Protein AF-A0AAV5ALQ8-F1 (afdb_monomer_lite)

Structure (mmCIF, N/CA/C/O backbone):
data_AF-A0AAV5ALQ8-F1
#
_entry.id   AF-A0AAV5ALQ8-F1
#
loop_
_atom_site.group_PDB
_atom_site.id
_atom_site.type_symbol
_atom_site.label_atom_id
_atom_site.label_alt_id
_atom_site.label_comp_id
_atom_site.label_asym_id
_atom_site.label_entity_id
_atom_site.label_seq_id
_atom_site.pdbx_PDB_ins_code
_atom_site.Cartn_x
_atom_site.Cartn_y
_atom_site.Cartn_z
_atom_site.occupancy
_atom_site.B_iso_or_equiv
_atom_site.auth_seq_id
_atom_site.auth_comp_id
_atom_site.auth_asym_id
_atom_site.auth_atom_id
_atom_site.pdbx_PDB_model_num
ATOM 1 N N . MET A 1 1 ? 40.664 -3.015 -28.123 1.00 61.66 1 MET A N 1
ATOM 2 C CA . MET A 1 1 ? 39.321 -2.426 -28.008 1.00 61.66 1 MET A CA 1
ATOM 3 C C . MET A 1 1 ? 39.242 -1.347 -29.061 1.00 61.66 1 MET A C 1
ATOM 5 O O . MET A 1 1 ? 40.072 -0.442 -29.028 1.00 61.66 1 MET A O 1
ATOM 9 N N . ASP A 1 2 ? 38.379 -1.536 -30.052 1.00 86.31 2 ASP A N 1
ATOM 10 C CA . ASP A 1 2 ? 38.223 -0.595 -31.161 1.00 86.31 2 ASP A CA 1
ATOM 11 C C . ASP A 1 2 ? 37.485 0.671 -30.680 1.00 86.31 2 ASP A C 1
ATOM 13 O O . ASP A 1 2 ? 36.781 0.642 -29.667 1.00 86.31 2 ASP A O 1
ATOM 17 N N . LYS A 1 3 ? 37.637 1.801 -31.379 1.00 84.19 3 LYS A N 1
ATOM 18 C CA . LYS A 1 3 ? 36.872 3.027 -31.091 1.00 84.19 3 LYS A CA 1
ATOM 19 C C . LYS A 1 3 ? 35.366 2.774 -31.174 1.00 84.19 3 LYS A C 1
ATOM 21 O O . LYS A 1 3 ? 34.617 3.332 -30.377 1.00 84.19 3 LYS A O 1
ATOM 26 N N . ASP A 1 4 ? 34.946 1.893 -32.074 1.00 88.56 4 ASP A N 1
ATOM 27 C CA . ASP A 1 4 ? 33.544 1.508 -32.230 1.00 88.56 4 ASP A CA 1
ATOM 28 C C . ASP A 1 4 ? 33.015 0.718 -31.021 1.00 88.56 4 ASP A C 1
ATOM 30 O O . ASP A 1 4 ? 31.867 0.911 -30.615 1.00 88.56 4 ASP A O 1
ATOM 34 N N . ASP A 1 5 ? 33.854 -0.110 -30.386 1.00 89.88 5 ASP A N 1
ATOM 35 C CA . ASP A 1 5 ? 33.489 -0.825 -29.154 1.00 89.88 5 ASP A CA 1
ATOM 36 C C . ASP A 1 5 ? 33.260 0.158 -28.001 1.00 89.88 5 ASP A C 1
ATOM 38 O O . ASP A 1 5 ? 32.275 0.053 -27.271 1.00 89.88 5 ASP A O 1
ATOM 42 N N . LEU A 1 6 ? 34.145 1.153 -27.867 1.00 90.50 6 LEU A N 1
ATOM 43 C CA . LEU A 1 6 ? 34.028 2.205 -26.856 1.00 90.50 6 LEU A CA 1
ATOM 44 C C . LEU A 1 6 ? 32.731 3.007 -27.017 1.00 90.50 6 LEU A C 1
ATOM 46 O O . LEU A 1 6 ? 32.022 3.218 -26.038 1.00 90.50 6 LEU A O 1
ATOM 50 N N . VAL A 1 7 ? 32.385 3.405 -28.245 1.00 92.75 7 VAL A N 1
ATOM 51 C CA . VAL A 1 7 ? 31.144 4.150 -28.526 1.00 92.75 7 VAL A CA 1
ATOM 52 C C . VAL A 1 7 ? 29.903 3.324 -28.181 1.00 92.75 7 VAL A C 1
ATOM 54 O O . VAL A 1 7 ? 28.949 3.857 -27.607 1.00 92.75 7 VAL A O 1
ATOM 57 N N . ARG A 1 8 ? 29.906 2.020 -28.486 1.00 92.19 8 ARG A N 1
ATOM 58 C CA . ARG A 1 8 ? 28.802 1.112 -28.132 1.00 92.19 8 ARG A CA 1
ATOM 59 C C . ARG A 1 8 ? 28.634 0.984 -26.622 1.00 92.19 8 ARG A C 1
ATOM 61 O O . ARG A 1 8 ? 27.506 1.075 -26.142 1.00 92.19 8 ARG A O 1
ATOM 68 N N . ILE A 1 9 ? 29.735 0.813 -25.888 1.00 92.31 9 ILE A N 1
ATOM 69 C CA . ILE A 1 9 ? 29.718 0.718 -24.423 1.00 92.31 9 ILE A CA 1
ATOM 70 C C . ILE A 1 9 ? 29.178 2.014 -23.814 1.00 92.31 9 ILE A C 1
ATOM 72 O O . ILE A 1 9 ? 28.239 1.954 -23.025 1.00 92.31 9 ILE A O 1
ATOM 76 N N . THR A 1 10 ? 29.696 3.177 -24.221 1.00 92.88 10 THR A N 1
ATOM 77 C CA . THR A 1 10 ? 29.217 4.473 -23.714 1.00 92.88 10 THR A CA 1
ATOM 78 C C . THR A 1 10 ? 27.727 4.662 -23.983 1.00 92.88 10 THR A C 1
ATOM 80 O O . THR A 1 10 ? 26.977 4.992 -23.074 1.00 92.88 10 THR A O 1
ATOM 83 N N . THR A 1 11 ? 27.269 4.342 -25.196 1.00 94.19 11 THR A N 1
ATOM 84 C CA . THR A 1 11 ? 25.845 4.441 -25.552 1.00 94.19 11 THR A CA 1
ATOM 85 C C . THR A 1 11 ? 24.964 3.521 -24.700 1.00 94.19 11 THR A C 1
ATOM 87 O O . THR A 1 11 ? 23.828 3.873 -24.389 1.00 94.19 11 THR A O 1
ATOM 90 N N . SER A 1 12 ? 25.450 2.328 -24.343 1.00 91.50 12 SER A N 1
ATOM 91 C CA . SER A 1 12 ? 24.732 1.418 -23.441 1.00 91.50 12 SER A CA 1
ATOM 92 C C . SER A 1 12 ? 24.642 1.995 -22.031 1.00 91.50 12 SER A C 1
ATOM 94 O O . SER A 1 12 ? 23.560 2.033 -21.460 1.00 91.50 12 SER A O 1
ATOM 96 N N . ILE A 1 13 ? 25.755 2.512 -21.503 1.00 93.19 13 ILE A N 1
ATOM 97 C CA . ILE A 1 13 ? 25.803 3.121 -20.168 1.00 93.19 13 ILE A CA 1
ATOM 98 C C . ILE A 1 13 ? 24.851 4.319 -20.087 1.00 93.19 13 ILE A C 1
ATOM 100 O O . ILE A 1 13 ? 24.096 4.432 -19.124 1.00 93.19 13 ILE A O 1
ATOM 104 N N . ASP A 1 14 ? 24.833 5.181 -21.105 1.00 95.19 14 ASP A N 1
ATOM 105 C CA . ASP A 1 14 ? 23.945 6.348 -21.137 1.00 95.19 14 ASP A CA 1
ATOM 106 C C . ASP A 1 14 ? 22.461 5.939 -21.106 1.00 95.19 14 ASP A C 1
ATOM 108 O O . ASP A 1 14 ? 21.643 6.590 -20.450 1.00 95.19 14 ASP A O 1
ATOM 112 N N . LYS A 1 15 ? 22.102 4.828 -21.767 1.00 92.19 15 LYS A N 1
ATOM 113 C CA . LYS A 1 15 ? 20.744 4.263 -21.712 1.00 92.19 15 LYS A CA 1
ATOM 114 C C . LYS A 1 15 ? 20.401 3.734 -20.322 1.00 92.19 15 LYS A C 1
ATOM 116 O O . LYS A 1 15 ? 19.307 4.022 -19.837 1.00 92.19 15 LYS A O 1
ATOM 121 N N . ASP A 1 16 ? 21.317 3.013 -19.683 1.00 91.38 16 ASP A N 1
ATOM 122 C CA . ASP A 1 16 ? 21.107 2.455 -18.342 1.00 91.38 16 ASP A CA 1
ATOM 123 C C . ASP A 1 16 ? 20.947 3.570 -17.297 1.00 91.38 16 ASP A C 1
ATOM 125 O O . ASP A 1 16 ? 20.085 3.498 -16.416 1.00 91.38 16 ASP A O 1
ATOM 129 N N . VAL A 1 17 ? 21.733 4.645 -17.425 1.00 94.19 17 VAL A N 1
ATOM 130 C CA . VAL A 1 17 ? 21.617 5.845 -16.584 1.00 94.19 17 VAL A CA 1
ATOM 131 C C . VAL A 1 17 ? 20.243 6.489 -16.760 1.00 94.19 17 VAL A C 1
ATOM 133 O O . VAL A 1 17 ? 19.540 6.686 -15.765 1.00 94.19 17 VAL A O 1
ATOM 136 N N . ALA A 1 18 ? 19.825 6.745 -18.003 1.00 95.06 18 ALA A N 1
ATOM 137 C CA . ALA A 1 18 ? 18.531 7.361 -18.296 1.00 95.06 18 ALA A CA 1
ATOM 138 C C . ALA A 1 18 ? 17.346 6.501 -17.816 1.00 95.06 18 ALA A C 1
ATOM 140 O O . ALA A 1 18 ? 16.366 7.019 -17.272 1.00 95.06 18 ALA A O 1
ATOM 141 N N . LEU A 1 19 ? 17.436 5.175 -17.970 1.00 93.94 19 LEU A N 1
ATOM 142 C CA . LEU A 1 19 ? 16.448 4.232 -17.447 1.00 93.94 19 LEU A CA 1
ATOM 143 C C . LEU A 1 19 ? 16.369 4.305 -15.917 1.00 93.94 19 LEU A C 1
ATOM 145 O O . LEU A 1 19 ? 15.277 4.399 -15.350 1.00 93.94 19 LEU A O 1
ATOM 149 N N . GLY A 1 20 ? 17.521 4.302 -15.244 1.00 93.62 20 GLY A N 1
ATOM 150 C CA . GLY A 1 20 ? 17.600 4.403 -13.792 1.00 93.62 20 GLY A CA 1
ATOM 151 C C . GLY A 1 20 ? 17.024 5.712 -13.250 1.00 93.62 20 GLY A C 1
ATOM 152 O O . GLY A 1 20 ? 16.351 5.698 -12.221 1.00 93.62 20 GLY A O 1
ATOM 153 N N . GLU A 1 21 ? 17.260 6.841 -13.919 1.00 95.62 21 GLU A N 1
ATOM 154 C CA . GLU A 1 21 ? 16.652 8.136 -13.576 1.00 95.62 21 GLU A CA 1
ATOM 155 C C . GLU A 1 21 ? 15.128 8.088 -13.701 1.00 95.62 21 GLU A C 1
ATOM 157 O O . GLU A 1 21 ? 14.424 8.348 -12.724 1.00 95.62 21 GLU A O 1
ATOM 162 N N . LYS A 1 22 ? 14.615 7.614 -14.841 1.00 96.19 22 LYS A N 1
ATOM 163 C CA . LYS A 1 22 ? 13.171 7.466 -15.066 1.00 96.19 22 LYS A CA 1
ATOM 164 C C . LYS A 1 22 ? 12.499 6.584 -14.006 1.00 96.19 22 LYS A C 1
ATOM 166 O O . LYS A 1 22 ? 11.418 6.913 -13.517 1.00 96.19 22 LYS A O 1
ATOM 171 N N . LEU A 1 23 ? 13.123 5.467 -13.629 1.00 95.69 23 LEU A N 1
ATOM 172 C CA . LEU A 1 23 ? 12.592 4.568 -12.598 1.00 95.69 23 LEU A CA 1
ATOM 173 C C . LEU A 1 23 ? 12.587 5.216 -11.205 1.00 95.69 23 LEU A C 1
ATOM 175 O O . LEU A 1 23 ? 11.638 5.013 -10.445 1.00 95.69 23 LEU A O 1
ATOM 179 N N . ARG A 1 24 ? 13.598 6.029 -10.866 1.00 95.44 24 ARG A N 1
ATOM 180 C CA . ARG A 1 24 ? 13.632 6.784 -9.598 1.00 95.44 24 ARG A CA 1
ATOM 181 C C . ARG A 1 24 ? 12.529 7.836 -9.523 1.00 95.44 24 ARG A C 1
ATOM 183 O O . ARG A 1 24 ? 11.922 7.980 -8.460 1.00 95.44 24 ARG A O 1
ATOM 190 N N . ASP A 1 25 ? 12.232 8.518 -10.625 1.00 96.38 25 ASP A N 1
ATOM 191 C CA . ASP A 1 25 ? 11.141 9.496 -10.680 1.00 96.38 25 ASP A CA 1
ATOM 192 C C . ASP A 1 25 ? 9.781 8.820 -10.462 1.00 96.38 25 ASP A C 1
ATOM 194 O O . ASP A 1 25 ? 8.989 9.244 -9.615 1.00 96.38 25 ASP A O 1
ATOM 198 N N . LEU A 1 26 ? 9.537 7.701 -11.152 1.00 96.56 26 LEU A N 1
ATOM 199 C CA . LEU A 1 26 ? 8.312 6.915 -10.982 1.00 96.56 26 LEU A CA 1
ATOM 200 C C . LEU A 1 26 ? 8.169 6.357 -9.556 1.00 96.56 26 LEU A C 1
ATOM 202 O O . LEU A 1 26 ? 7.075 6.373 -8.985 1.00 96.56 26 LEU A O 1
ATOM 206 N N . ALA A 1 27 ? 9.267 5.889 -8.958 1.00 95.75 27 ALA A N 1
ATOM 207 C CA . ALA A 1 27 ? 9.279 5.407 -7.581 1.00 95.75 27 ALA A CA 1
ATOM 208 C C . ALA A 1 27 ? 9.009 6.528 -6.566 1.00 95.75 27 ALA A C 1
ATOM 210 O O . ALA A 1 27 ? 8.268 6.318 -5.606 1.00 95.75 27 ALA A O 1
ATOM 211 N N . SER A 1 28 ? 9.544 7.727 -6.803 1.00 96.00 28 SER A N 1
ATOM 212 C CA . SER A 1 28 ? 9.283 8.907 -5.968 1.00 96.00 28 SER A CA 1
ATOM 213 C C . SER A 1 28 ? 7.810 9.322 -6.022 1.00 96.00 28 SER A C 1
ATOM 215 O O . SER A 1 28 ? 7.223 9.698 -5.004 1.00 96.00 28 SER A O 1
ATOM 217 N N . GLU A 1 29 ? 7.177 9.194 -7.189 1.00 96.19 29 GLU A N 1
ATOM 218 C CA . GLU A 1 29 ? 5.743 9.432 -7.345 1.00 96.19 29 GLU A CA 1
ATOM 219 C C . GLU A 1 29 ? 4.898 8.387 -6.598 1.00 96.19 29 GLU A C 1
ATOM 221 O O . GLU A 1 29 ? 3.939 8.743 -5.906 1.00 96.19 29 GLU A O 1
ATOM 226 N N . LEU A 1 30 ? 5.271 7.103 -6.663 1.00 97.19 30 LEU A N 1
ATOM 227 C CA . LEU A 1 30 ? 4.628 6.062 -5.855 1.00 97.19 30 LEU A CA 1
ATOM 228 C C . LEU A 1 30 ? 4.763 6.350 -4.353 1.00 97.19 30 LEU A C 1
ATOM 230 O O . LEU A 1 30 ? 3.795 6.203 -3.601 1.00 97.19 30 LEU A O 1
ATOM 234 N N . GLU A 1 31 ? 5.942 6.782 -3.906 1.00 96.50 31 GLU A N 1
ATOM 235 C CA . GLU A 1 31 ? 6.178 7.137 -2.508 1.00 96.50 31 GLU A CA 1
ATOM 236 C C . GLU A 1 31 ? 5.288 8.313 -2.079 1.00 96.50 31 GLU A C 1
ATOM 238 O O . GLU A 1 31 ? 4.659 8.264 -1.019 1.00 96.50 31 GLU A O 1
ATOM 243 N N . ARG A 1 32 ? 5.164 9.347 -2.922 1.00 97.06 32 ARG A N 1
ATOM 244 C CA . ARG A 1 32 ? 4.280 10.495 -2.682 1.00 97.06 32 ARG A CA 1
ATOM 245 C C . ARG A 1 32 ? 2.826 10.062 -2.507 1.00 97.06 32 ARG A C 1
ATOM 247 O O . ARG A 1 32 ? 2.218 10.432 -1.503 1.00 97.06 32 ARG A O 1
ATOM 254 N N . LYS A 1 33 ? 2.294 9.251 -3.428 1.00 97.19 33 LYS A N 1
ATOM 255 C CA . LYS A 1 33 ? 0.929 8.704 -3.331 1.00 97.19 33 LYS A CA 1
ATOM 256 C C . LYS A 1 33 ? 0.747 7.892 -2.057 1.00 97.19 33 LYS A C 1
ATOM 258 O O . LYS A 1 33 ? -0.202 8.105 -1.309 1.00 97.19 33 LYS A O 1
ATOM 263 N N . THR A 1 34 ? 1.709 7.030 -1.744 1.00 97.44 34 THR A N 1
ATOM 264 C CA . THR A 1 34 ? 1.642 6.194 -0.544 1.00 97.44 34 THR A CA 1
ATOM 265 C C . THR A 1 34 ? 1.633 7.040 0.735 1.00 97.44 34 THR A C 1
ATOM 267 O O . THR A 1 34 ? 0.831 6.774 1.628 1.00 97.44 34 THR A O 1
ATOM 270 N N . ARG A 1 35 ? 2.429 8.118 0.815 1.00 97.50 35 ARG A N 1
ATOM 271 C CA . ARG A 1 35 ? 2.392 9.065 1.948 1.00 97.50 35 ARG A CA 1
ATOM 272 C C . ARG A 1 35 ? 1.026 9.731 2.123 1.00 97.50 35 ARG A C 1
ATOM 274 O O . ARG A 1 35 ? 0.620 9.971 3.259 1.00 97.50 35 ARG A O 1
ATOM 281 N N . MET A 1 36 ? 0.300 10.001 1.038 1.00 98.12 36 MET A N 1
ATOM 282 C CA . MET A 1 36 ? -1.070 10.524 1.123 1.00 98.12 36 MET A CA 1
ATOM 283 C C . MET A 1 36 ? -2.023 9.498 1.743 1.00 98.12 36 MET A C 1
ATOM 285 O O . MET A 1 36 ? -2.801 9.854 2.627 1.00 98.12 36 MET A O 1
ATOM 289 N N . VAL A 1 37 ? -1.915 8.221 1.356 1.00 98.56 37 VAL A N 1
ATOM 290 C CA . VAL A 1 37 ? -2.697 7.136 1.975 1.00 98.56 37 VAL A CA 1
ATOM 291 C C . VAL A 1 37 ? -2.397 7.044 3.473 1.00 98.56 37 VAL A C 1
ATOM 293 O O . VAL A 1 37 ? -3.321 7.049 4.285 1.00 98.56 37 VAL A O 1
ATOM 296 N N . VAL A 1 38 ? -1.114 7.044 3.854 1.00 98.44 38 VAL A N 1
ATOM 297 C CA . VAL A 1 38 ? -0.684 7.025 5.265 1.00 98.44 38 VAL A CA 1
ATOM 298 C C . VAL A 1 38 ? -1.254 8.216 6.036 1.00 98.44 38 VAL A C 1
ATOM 300 O O . VAL A 1 38 ? -1.743 8.054 7.150 1.00 98.44 38 VAL A O 1
ATOM 303 N N . SER A 1 39 ? -1.236 9.415 5.449 1.00 98.25 39 SER A N 1
ATOM 304 C CA . SER A 1 39 ? -1.790 10.617 6.080 1.00 98.25 39 SER A CA 1
ATOM 305 C C . SER A 1 39 ? -3.277 10.468 6.407 1.00 98.25 39 SER A C 1
ATOM 307 O O . SER A 1 39 ? -3.699 10.859 7.497 1.00 98.25 39 SER A O 1
ATOM 309 N N . VAL A 1 40 ? -4.056 9.862 5.507 1.00 98.38 40 VAL A N 1
ATOM 310 C CA . VAL A 1 40 ? -5.471 9.569 5.752 1.00 98.38 40 VAL A CA 1
ATOM 311 C C . VAL A 1 40 ? -5.629 8.501 6.833 1.00 98.38 40 VAL A C 1
ATOM 313 O O . VAL A 1 40 ? -6.394 8.708 7.774 1.00 98.38 40 VAL A O 1
ATOM 316 N N . LEU A 1 41 ? -4.890 7.393 6.737 1.00 98.38 41 LEU A N 1
ATOM 317 C CA . LEU A 1 41 ? -4.984 6.284 7.691 1.00 98.38 41 LEU A CA 1
ATOM 318 C C . LEU A 1 41 ? -4.569 6.693 9.109 1.00 98.38 41 LEU A C 1
ATOM 320 O O . LEU A 1 41 ? -5.199 6.259 10.064 1.00 98.38 41 LEU A O 1
ATOM 324 N N . ASN A 1 42 ? -3.618 7.615 9.272 1.00 97.75 42 ASN A N 1
ATOM 325 C CA . ASN A 1 42 ? -3.200 8.124 10.584 1.00 97.75 42 ASN A CA 1
ATOM 326 C C . ASN A 1 42 ? -4.337 8.764 11.403 1.00 97.75 42 ASN A C 1
ATOM 328 O O . ASN A 1 42 ? -4.215 8.906 12.621 1.00 97.75 42 ASN A O 1
ATOM 332 N N . ARG A 1 43 ? -5.458 9.133 10.772 1.00 97.81 43 ARG A N 1
ATOM 333 C CA . ARG A 1 43 ? -6.640 9.670 11.463 1.00 97.81 43 ARG A CA 1
ATOM 334 C C . ARG A 1 43 ? -7.273 8.669 12.432 1.00 97.81 43 ARG A C 1
ATOM 336 O O . ARG A 1 43 ? -7.963 9.107 13.352 1.00 97.81 43 ARG A O 1
ATOM 343 N N . ILE A 1 44 ? -7.023 7.363 12.281 1.00 97.19 44 ILE A N 1
ATOM 344 C CA . ILE A 1 44 ? -7.530 6.330 13.205 1.00 97.19 44 ILE A CA 1
ATOM 345 C C . ILE A 1 44 ? -7.050 6.535 14.648 1.00 97.19 44 ILE A C 1
ATOM 347 O O . ILE A 1 44 ? -7.686 6.060 15.581 1.00 97.19 44 ILE A O 1
ATOM 351 N N . HIS A 1 45 ? -5.944 7.258 14.846 1.00 96.94 45 HIS A N 1
ATOM 352 C CA . HIS A 1 45 ? -5.357 7.505 16.166 1.00 96.94 45 HIS 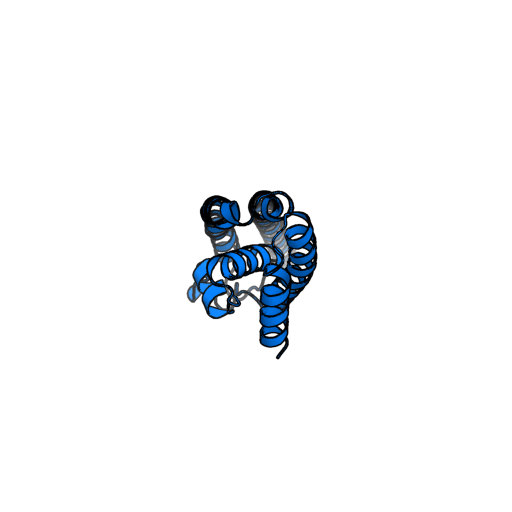A CA 1
ATOM 353 C C . HIS A 1 45 ? -6.034 8.625 16.953 1.00 96.94 45 HIS A C 1
ATOM 355 O O . HIS A 1 45 ? -5.800 8.752 18.151 1.00 96.94 45 HIS A O 1
ATOM 361 N N . SER A 1 46 ? -6.830 9.460 16.290 1.00 95.50 46 SER A N 1
ATOM 362 C CA . SER A 1 46 ? -7.482 10.628 16.895 1.00 95.50 46 SER A CA 1
ATOM 363 C C . SER A 1 46 ? -8.984 10.693 16.626 1.00 95.50 46 SER A C 1
ATOM 365 O O . SER A 1 46 ? -9.633 11.657 17.027 1.00 95.50 46 SER A O 1
ATOM 367 N N . SER A 1 47 ? -9.543 9.682 15.957 1.00 93.69 47 SER A N 1
ATOM 368 C CA . SER A 1 47 ? -10.962 9.618 15.606 1.00 93.69 47 SER A CA 1
ATOM 369 C C . SER A 1 47 ? -11.657 8.495 16.375 1.00 93.69 47 SER A C 1
ATOM 371 O O . SER A 1 47 ? -11.047 7.443 16.578 1.00 93.69 47 SER A O 1
ATOM 373 N N . PRO A 1 48 ? -12.934 8.662 16.767 1.00 89.62 48 PRO A N 1
ATOM 374 C CA . PRO A 1 48 ? -13.720 7.571 17.329 1.00 89.62 48 PRO A CA 1
ATOM 375 C C . PRO A 1 48 ? -13.736 6.360 16.390 1.00 89.62 48 PRO A C 1
ATOM 377 O O . PRO A 1 48 ? -13.753 6.505 15.169 1.00 89.62 48 PRO A O 1
ATOM 380 N N . VAL A 1 49 ? -13.787 5.154 16.954 1.00 86.69 49 VAL A N 1
ATOM 381 C CA . VAL A 1 49 ? -13.747 3.892 16.185 1.00 86.69 49 VAL A CA 1
ATOM 382 C C . VAL A 1 49 ? -14.917 3.774 15.202 1.00 86.69 49 VAL A C 1
ATOM 384 O O . VAL A 1 49 ? -14.796 3.148 14.153 1.00 86.69 49 VAL A O 1
ATOM 387 N N . GLN A 1 50 ? -16.038 4.436 15.488 1.00 89.94 50 GLN A N 1
ATOM 388 C CA . GLN A 1 50 ? -17.193 4.524 14.594 1.00 89.94 50 GLN A CA 1
ATOM 389 C C . GLN A 1 50 ? -16.863 5.231 13.268 1.00 89.94 50 GLN A C 1
ATOM 391 O O . GLN A 1 50 ? -17.537 4.987 12.273 1.00 89.94 50 GLN A O 1
ATOM 396 N N . SER A 1 51 ? -15.819 6.065 13.233 1.00 93.81 51 SER A N 1
ATOM 397 C CA . SER A 1 51 ? -15.337 6.754 12.030 1.00 93.81 51 SER A CA 1
ATOM 398 C C . SER A 1 51 ? -14.324 5.932 11.224 1.00 93.81 51 SER A C 1
ATOM 400 O O . SER A 1 51 ? -13.967 6.331 10.115 1.00 93.81 51 SER A O 1
ATOM 402 N N . THR A 1 52 ? -13.859 4.783 11.731 1.00 94.69 52 THR A N 1
ATOM 403 C CA . THR A 1 52 ? -12.909 3.911 11.016 1.00 94.69 52 THR A CA 1
ATOM 404 C C . THR A 1 52 ? -13.399 3.527 9.612 1.00 94.69 52 THR A C 1
ATOM 406 O O . THR A 1 52 ? -12.615 3.682 8.673 1.00 94.69 52 THR A O 1
ATOM 409 N N . PRO A 1 53 ? -14.668 3.111 9.398 1.00 96.94 53 PRO A N 1
ATOM 410 C CA . PRO A 1 53 ? -15.161 2.788 8.058 1.00 96.94 53 PRO A CA 1
ATOM 411 C C . PRO A 1 53 ? -15.061 3.962 7.076 1.00 96.94 53 PRO A C 1
ATOM 413 O O . PRO A 1 53 ? -14.684 3.773 5.921 1.00 96.94 53 PRO A O 1
ATOM 416 N N . GLU A 1 54 ? -15.345 5.186 7.525 1.00 97.81 54 GLU A N 1
ATOM 417 C CA . GLU A 1 54 ? -15.237 6.390 6.693 1.00 97.81 54 GLU A CA 1
ATOM 418 C C . GLU A 1 54 ? -13.781 6.694 6.325 1.00 97.81 54 GLU A C 1
ATOM 420 O O . GLU A 1 54 ? -13.480 6.986 5.165 1.00 97.81 54 GLU A O 1
ATOM 425 N N . ILE A 1 55 ? -12.860 6.573 7.288 1.00 98.19 55 ILE A N 1
ATOM 426 C CA . ILE A 1 55 ? -11.419 6.752 7.059 1.00 98.19 55 ILE A CA 1
ATOM 427 C C . ILE A 1 55 ? -10.924 5.731 6.031 1.00 98.19 55 ILE A C 1
ATOM 429 O O . ILE A 1 55 ? -10.301 6.113 5.039 1.00 98.19 55 ILE A O 1
ATOM 433 N N . VAL A 1 56 ? -11.261 4.453 6.217 1.00 98.31 56 VAL A N 1
ATOM 434 C CA . V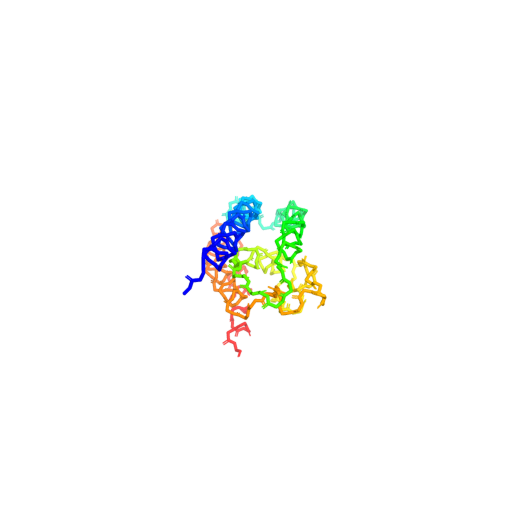AL A 1 56 ? -10.905 3.372 5.290 1.00 98.31 56 VAL A CA 1
ATOM 435 C C . VAL A 1 56 ? -11.465 3.638 3.891 1.00 98.31 56 VAL A C 1
ATOM 437 O O . VAL A 1 56 ? -10.727 3.554 2.908 1.00 98.31 56 VAL A O 1
ATOM 440 N N . ASN A 1 57 ? -12.740 4.015 3.783 1.00 98.19 57 ASN A N 1
ATOM 441 C CA . ASN A 1 57 ? -13.373 4.319 2.499 1.00 98.19 57 ASN A CA 1
ATOM 442 C C . ASN A 1 57 ? -12.728 5.520 1.795 1.00 98.19 57 ASN A C 1
ATOM 444 O O . ASN A 1 57 ? -12.641 5.522 0.570 1.00 98.19 57 ASN A O 1
ATOM 448 N N . SER A 1 58 ? -12.216 6.500 2.546 1.00 98.12 58 SER A N 1
ATOM 449 C CA . SER A 1 58 ? -11.457 7.618 1.974 1.00 98.12 58 SER A CA 1
ATOM 450 C C . SER A 1 58 ? -10.032 7.240 1.539 1.00 98.12 58 SER A C 1
ATOM 452 O O . SER A 1 58 ? -9.504 7.829 0.599 1.00 98.12 58 SER A O 1
ATOM 454 N N . ALA A 1 59 ? -9.414 6.233 2.167 1.00 98.38 59 ALA A N 1
ATOM 455 C CA . ALA A 1 59 ? -8.060 5.777 1.845 1.00 98.38 59 ALA A CA 1
ATOM 456 C C . ALA A 1 59 ? -8.008 4.801 0.653 1.00 98.38 59 ALA A C 1
ATOM 458 O O . ALA A 1 59 ? -7.055 4.832 -0.127 1.00 98.38 59 ALA A O 1
ATOM 459 N N . LYS A 1 60 ? -9.033 3.953 0.479 1.00 98.12 60 LYS A N 1
ATOM 460 C CA . LYS A 1 60 ? -9.136 2.968 -0.617 1.00 98.12 60 LYS A CA 1
ATOM 461 C C . LYS A 1 60 ? -8.899 3.543 -2.027 1.00 98.12 60 LYS A C 1
ATOM 463 O O . LYS A 1 60 ? -8.084 2.958 -2.743 1.00 98.12 60 LYS A O 1
ATOM 468 N N . PRO A 1 61 ? -9.542 4.649 -2.460 1.00 97.56 61 PRO A N 1
ATOM 469 C CA . PRO A 1 61 ? -9.299 5.202 -3.794 1.00 97.56 61 PRO A CA 1
ATOM 470 C C . PRO A 1 61 ? -7.862 5.715 -3.960 1.00 97.56 61 PRO A C 1
ATOM 472 O O . PRO A 1 61 ? -7.244 5.449 -4.986 1.00 97.56 61 PRO A O 1
ATOM 475 N N . LEU A 1 62 ? -7.290 6.346 -2.928 1.00 97.50 62 LEU A N 1
ATOM 476 C CA . LEU A 1 62 ? -5.899 6.813 -2.954 1.00 97.50 62 LEU A CA 1
ATOM 477 C C . LEU A 1 62 ? -4.914 5.644 -3.079 1.00 97.50 62 LEU A C 1
ATOM 479 O O . LEU A 1 62 ? -3.937 5.725 -3.819 1.00 97.50 62 LEU A O 1
ATOM 483 N N . LEU A 1 63 ? -5.180 4.527 -2.393 1.00 97.75 63 LEU A N 1
ATOM 484 C CA . LEU A 1 63 ? -4.364 3.322 -2.535 1.00 97.75 63 LEU A CA 1
ATOM 485 C C . LEU A 1 63 ? -4.501 2.709 -3.935 1.00 97.75 63 LEU A C 1
ATOM 487 O O . LEU A 1 63 ? -3.519 2.219 -4.491 1.00 97.75 63 LEU A O 1
ATOM 491 N N . ALA A 1 64 ? -5.692 2.764 -4.534 1.00 96.62 64 ALA A N 1
ATOM 492 C CA . ALA A 1 64 ? -5.900 2.295 -5.900 1.00 96.62 64 ALA A CA 1
ATOM 493 C C . ALA A 1 64 ? -5.092 3.114 -6.925 1.00 96.62 64 ALA A C 1
ATOM 495 O O . ALA A 1 64 ? -4.615 2.550 -7.910 1.00 96.62 64 ALA A O 1
ATOM 496 N N . GLU A 1 65 ? -4.845 4.406 -6.686 1.00 95.31 65 GLU A N 1
ATOM 497 C CA . GLU A 1 65 ? -3.982 5.224 -7.550 1.00 95.31 65 GLU A CA 1
ATOM 498 C C . GLU A 1 65 ? -2.522 4.744 -7.580 1.00 95.31 65 GLU A C 1
ATOM 500 O O . GLU A 1 65 ? -1.828 4.973 -8.579 1.00 95.31 65 GLU A O 1
ATOM 505 N N . CYS A 1 66 ? -2.047 4.038 -6.547 1.00 96.44 66 CYS A N 1
ATOM 506 C CA . CYS A 1 66 ? -0.711 3.437 -6.537 1.00 96.44 66 CYS A CA 1
ATOM 507 C C . CYS A 1 66 ? -0.542 2.372 -7.633 1.00 96.44 66 CYS A C 1
ATOM 509 O O . CYS A 1 66 ? 0.569 2.201 -8.134 1.00 96.44 66 CYS A O 1
ATOM 511 N N . ARG A 1 67 ? -1.631 1.713 -8.068 1.00 95.50 67 ARG A N 1
ATOM 512 C CA . ARG A 1 67 ? -1.615 0.705 -9.150 1.00 95.50 67 ARG A CA 1
ATOM 513 C C . ARG A 1 67 ? -1.021 1.264 -10.436 1.00 95.50 67 ARG A C 1
ATOM 515 O O . ARG A 1 67 ? -0.205 0.614 -11.074 1.00 95.50 67 ARG A O 1
ATOM 522 N N . THR A 1 68 ? -1.392 2.497 -10.784 1.00 94.81 68 THR A N 1
ATOM 523 C CA . THR A 1 68 ? -0.896 3.161 -12.001 1.00 94.81 68 THR A CA 1
ATOM 524 C C . THR A 1 68 ? 0.610 3.403 -11.949 1.00 94.81 68 THR A C 1
ATOM 526 O O . THR A 1 68 ? 1.302 3.161 -12.933 1.00 94.81 68 THR A O 1
ATOM 529 N N . SER A 1 69 ? 1.138 3.813 -10.792 1.00 94.88 69 SER A N 1
ATOM 530 C CA . SER A 1 69 ? 2.577 4.018 -10.610 1.00 94.88 69 SER A CA 1
ATOM 531 C C . SER A 1 69 ? 3.338 2.692 -10.622 1.00 94.88 69 SER A C 1
ATOM 533 O O . SER A 1 69 ? 4.385 2.605 -11.252 1.00 94.88 69 SER A O 1
ATOM 535 N N . ILE A 1 70 ? 2.801 1.647 -9.985 1.00 95.38 70 ILE A N 1
ATOM 536 C CA . ILE A 1 70 ? 3.405 0.306 -9.994 1.00 95.38 70 ILE A CA 1
ATOM 537 C C . ILE A 1 70 ? 3.452 -0.255 -11.418 1.00 95.38 70 ILE A C 1
ATOM 539 O O . ILE A 1 70 ? 4.504 -0.721 -11.846 1.00 95.38 70 ILE A O 1
ATOM 543 N N . ALA A 1 71 ? 2.353 -0.146 -12.170 1.00 95.44 71 ALA A N 1
ATOM 544 C CA . ALA A 1 71 ? 2.303 -0.574 -13.564 1.00 95.44 71 ALA A CA 1
ATOM 545 C C . ALA A 1 71 ? 3.314 0.189 -14.430 1.00 95.44 71 ALA A C 1
ATOM 547 O O . ALA A 1 71 ? 4.076 -0.434 -15.159 1.00 95.44 71 ALA A O 1
ATOM 548 N N . ALA A 1 72 ? 3.391 1.517 -14.293 1.00 95.56 72 ALA A N 1
ATOM 549 C CA . ALA A 1 72 ? 4.346 2.331 -15.043 1.00 95.56 72 ALA A CA 1
ATOM 550 C C . ALA A 1 72 ? 5.809 1.945 -14.759 1.00 95.56 72 ALA A C 1
ATOM 552 O O . ALA A 1 72 ? 6.638 1.955 -15.671 1.00 95.56 72 ALA A O 1
ATOM 553 N N . ILE A 1 73 ? 6.129 1.591 -13.510 1.00 95.19 73 ILE A N 1
ATOM 554 C CA . ILE A 1 73 ? 7.453 1.084 -13.126 1.00 95.19 73 ILE A CA 1
ATOM 555 C C . ILE A 1 73 ? 7.693 -0.273 -13.785 1.00 95.19 73 ILE A C 1
ATOM 557 O O . ILE A 1 73 ? 8.683 -0.426 -14.494 1.00 95.19 73 ILE A O 1
ATOM 561 N N . ALA A 1 74 ? 6.776 -1.227 -13.610 1.00 94.12 74 ALA A N 1
ATOM 562 C CA . ALA A 1 74 ? 6.909 -2.579 -14.146 1.00 94.12 74 ALA A CA 1
ATOM 563 C C . ALA A 1 74 ? 7.041 -2.604 -15.680 1.00 94.12 74 ALA A C 1
ATOM 565 O O . ALA A 1 74 ? 7.859 -3.345 -16.217 1.00 94.12 74 ALA A O 1
ATOM 566 N N . GLU A 1 75 ? 6.283 -1.759 -16.381 1.00 94.44 75 GLU A N 1
ATOM 567 C CA . GLU A 1 75 ? 6.311 -1.631 -17.844 1.00 94.44 75 GLU A CA 1
ATOM 568 C C . GLU A 1 75 ? 7.555 -0.883 -18.357 1.00 94.44 75 GLU A C 1
ATOM 570 O O . GLU A 1 75 ? 7.926 -1.035 -19.519 1.00 94.44 75 GLU A O 1
ATOM 575 N N . THR A 1 76 ? 8.222 -0.093 -17.506 1.00 95.31 76 THR A N 1
ATOM 576 C CA . THR A 1 76 ? 9.483 0.585 -17.852 1.00 95.31 76 THR A CA 1
ATOM 577 C C . THR A 1 76 ? 10.689 -0.353 -17.747 1.00 95.31 76 THR A C 1
ATOM 579 O O . THR A 1 76 ? 11.688 -0.117 -18.423 1.00 95.31 76 THR A O 1
ATOM 582 N N . ILE A 1 77 ? 10.612 -1.409 -16.931 1.00 92.94 77 ILE A N 1
ATOM 583 C CA . ILE A 1 77 ? 11.703 -2.377 -16.755 1.00 92.94 77 ILE A CA 1
ATOM 584 C C . ILE A 1 77 ? 11.829 -3.252 -18.023 1.00 92.94 77 ILE A C 1
ATOM 586 O O . ILE A 1 77 ? 10.838 -3.878 -18.427 1.00 92.94 77 ILE A O 1
ATOM 590 N N . PRO A 1 78 ? 13.018 -3.317 -18.656 1.00 90.56 78 PRO A N 1
ATOM 591 C CA . PRO A 1 78 ? 13.271 -4.196 -19.796 1.00 90.56 78 PRO A CA 1
ATOM 592 C C . PRO A 1 78 ? 13.063 -5.683 -19.476 1.00 90.56 78 PRO A C 1
ATOM 594 O O . PRO A 1 78 ? 13.062 -6.114 -18.324 1.00 90.56 78 PRO A O 1
ATOM 597 N N . GLU A 1 79 ? 12.896 -6.499 -20.516 1.00 83.00 79 GLU A N 1
ATOM 598 C CA . GLU A 1 79 ? 12.867 -7.956 -20.356 1.00 83.00 79 GLU A CA 1
ATOM 599 C C . GLU A 1 79 ? 14.184 -8.477 -19.779 1.00 83.00 79 GLU A C 1
ATOM 601 O O . GLU A 1 79 ? 15.257 -8.050 -20.192 1.00 83.00 79 GLU A O 1
ATOM 606 N N . HIS A 1 80 ? 14.091 -9.426 -18.842 1.00 79.19 80 HIS A N 1
ATOM 607 C CA . HIS A 1 80 ? 15.229 -10.065 -18.164 1.00 79.19 80 HIS A CA 1
ATOM 608 C C . HIS A 1 80 ? 16.075 -9.156 -17.261 1.00 79.19 80 HIS A C 1
ATOM 610 O O . HIS A 1 80 ? 17.078 -9.615 -16.712 1.00 79.19 80 HIS A O 1
ATOM 616 N N . GLU A 1 81 ? 15.655 -7.912 -17.043 1.00 82.44 81 GLU A N 1
ATOM 617 C CA . GLU A 1 81 ? 16.245 -7.031 -16.044 1.00 82.44 81 GLU A CA 1
ATOM 618 C C . GLU A 1 81 ? 15.380 -6.985 -14.786 1.00 82.44 81 GLU A C 1
ATOM 620 O O . GLU A 1 81 ? 14.151 -6.964 -14.837 1.00 82.44 81 GLU A O 1
ATOM 625 N N . LEU A 1 82 ? 16.042 -6.961 -13.630 1.00 80.31 82 LEU A N 1
ATOM 626 C CA . LEU A 1 82 ? 15.384 -6.833 -12.339 1.00 80.31 82 LEU A CA 1
ATOM 627 C C . LEU A 1 82 ? 15.668 -5.452 -11.774 1.00 80.31 82 LEU A C 1
ATOM 629 O O . LEU A 1 82 ? 16.823 -5.075 -11.571 1.00 80.31 82 LEU A O 1
ATOM 633 N N . TRP A 1 83 ? 14.604 -4.731 -11.438 1.00 83.62 83 TRP A N 1
ATOM 634 C CA . TRP A 1 83 ? 14.717 -3.483 -10.701 1.00 83.62 83 TRP A CA 1
ATOM 635 C C . TRP A 1 83 ? 14.020 -3.590 -9.349 1.00 83.62 83 TRP A C 1
ATOM 637 O O . TRP A 1 83 ? 12.882 -4.048 -9.233 1.00 83.62 83 TRP A O 1
ATOM 647 N N . ARG A 1 84 ? 14.721 -3.168 -8.294 1.00 83.69 84 ARG A N 1
ATOM 648 C CA . ARG A 1 84 ? 14.235 -3.296 -6.920 1.00 83.69 84 ARG A CA 1
ATOM 649 C C . ARG A 1 84 ? 13.426 -2.070 -6.511 1.00 83.69 84 ARG A C 1
ATOM 651 O O . ARG A 1 84 ? 13.990 -1.060 -6.091 1.00 83.69 84 ARG A O 1
ATOM 658 N N . LEU A 1 85 ? 12.104 -2.202 -6.546 1.00 87.81 85 LEU A N 1
ATOM 659 C CA . LEU A 1 85 ? 11.190 -1.229 -5.959 1.00 87.81 85 LEU A CA 1
ATOM 660 C C . LEU A 1 85 ? 11.013 -1.481 -4.463 1.00 87.81 85 LEU A C 1
ATOM 662 O O . LEU A 1 85 ? 10.749 -2.601 -4.042 1.00 87.81 85 LEU A O 1
ATOM 666 N N . LYS A 1 86 ? 11.047 -0.420 -3.661 1.00 89.62 86 LYS A N 1
ATOM 667 C CA . LYS A 1 86 ? 10.593 -0.478 -2.270 1.00 89.62 86 LYS A CA 1
ATOM 668 C C . LYS A 1 86 ? 9.082 -0.254 -2.219 1.00 89.62 86 LYS A C 1
ATOM 670 O O . LYS A 1 86 ? 8.626 0.875 -2.370 1.00 89.62 86 LYS A O 1
ATOM 675 N N . ILE A 1 87 ? 8.315 -1.322 -2.004 1.00 94.50 87 ILE A N 1
ATOM 676 C CA . ILE A 1 87 ? 6.840 -1.277 -1.939 1.00 94.50 87 ILE A CA 1
ATOM 677 C C . ILE A 1 87 ? 6.288 -1.469 -0.514 1.00 94.50 87 ILE A C 1
ATOM 679 O O . ILE A 1 87 ? 5.075 -1.502 -0.312 1.00 94.50 87 ILE A O 1
ATOM 683 N N . GLN A 1 88 ? 7.165 -1.547 0.496 1.00 97.38 88 GLN A N 1
ATOM 684 C CA . GLN A 1 88 ? 6.800 -1.927 1.869 1.00 97.38 88 GLN A CA 1
ATOM 685 C C . GLN A 1 88 ? 5.696 -1.036 2.456 1.00 97.38 88 GLN A C 1
ATOM 687 O O . GLN A 1 88 ? 4.744 -1.537 3.047 1.00 97.38 88 GLN A O 1
ATOM 692 N N . THR A 1 89 ? 5.772 0.280 2.237 1.00 97.62 89 THR A N 1
ATOM 693 C CA . THR A 1 89 ? 4.765 1.229 2.735 1.00 97.62 89 THR A CA 1
ATOM 694 C C . THR A 1 89 ? 3.407 1.043 2.054 1.00 97.62 89 THR A C 1
ATOM 696 O O . THR A 1 89 ? 2.374 1.193 2.700 1.00 97.62 89 THR A O 1
ATOM 699 N N . ALA A 1 90 ? 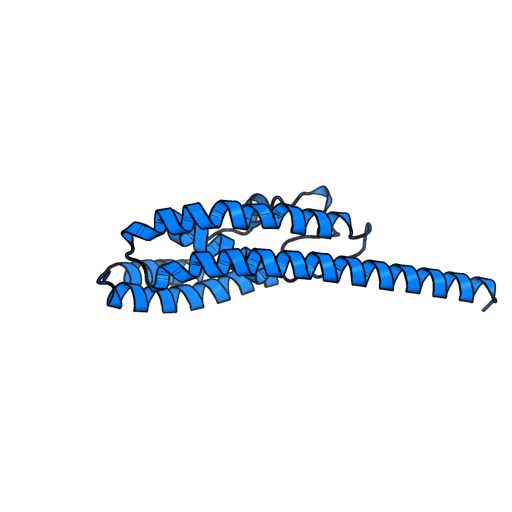3.377 0.690 0.765 1.00 98.00 90 ALA A N 1
ATOM 700 C CA . ALA A 1 90 ? 2.117 0.428 0.074 1.00 98.00 90 ALA A CA 1
ATOM 701 C C . ALA A 1 90 ? 1.483 -0.867 0.600 1.00 98.00 90 ALA A C 1
ATOM 703 O O . ALA A 1 90 ? 0.293 -0.871 0.915 1.00 98.00 90 ALA A O 1
ATOM 704 N N . VAL A 1 91 ? 2.285 -1.927 0.783 1.00 98.19 91 VAL A N 1
ATOM 705 C CA . VAL A 1 91 ? 1.832 -3.176 1.420 1.00 98.19 91 VAL A CA 1
ATOM 706 C C . VAL A 1 91 ? 1.292 -2.905 2.822 1.00 98.19 91 VAL A C 1
ATOM 708 O O . VAL A 1 91 ? 0.198 -3.363 3.135 1.00 98.19 91 VAL A O 1
ATOM 711 N N . PHE A 1 92 ? 2.001 -2.115 3.633 1.00 98.56 92 PHE A N 1
ATOM 712 C CA . PHE A 1 92 ? 1.526 -1.670 4.944 1.00 98.56 92 PHE A CA 1
ATOM 713 C C . PHE A 1 92 ? 0.145 -1.003 4.857 1.00 98.56 92 PHE A C 1
ATOM 715 O O . PHE A 1 92 ? -0.762 -1.403 5.581 1.00 98.56 92 PHE A O 1
ATOM 722 N N . CYS A 1 93 ? -0.044 -0.029 3.959 1.00 98.62 93 CYS A N 1
ATOM 723 C CA . CYS A 1 93 ? -1.334 0.643 3.792 1.00 98.62 93 CYS A CA 1
ATOM 724 C C . CYS A 1 93 ? -2.453 -0.342 3.431 1.00 98.62 93 CYS A C 1
ATOM 726 O O . CYS A 1 93 ? -3.543 -0.264 3.995 1.00 98.62 93 CYS A O 1
ATOM 728 N N . GLY A 1 94 ? -2.185 -1.268 2.505 1.00 98.44 94 GLY A N 1
ATOM 729 C CA . GLY A 1 94 ? -3.134 -2.312 2.126 1.00 98.44 94 GLY A CA 1
ATOM 730 C C . GLY A 1 94 ? -3.485 -3.225 3.298 1.00 98.44 94 GLY A C 1
ATOM 731 O O . GLY A 1 94 ? -4.660 -3.470 3.552 1.00 98.44 94 GLY A O 1
ATOM 732 N N . ALA A 1 95 ? -2.479 -3.675 4.046 1.00 98.38 95 ALA A N 1
ATOM 733 C CA . ALA A 1 95 ? -2.663 -4.571 5.178 1.00 98.38 95 ALA A CA 1
ATOM 734 C C . ALA A 1 95 ? -3.385 -3.893 6.353 1.00 98.38 95 ALA A C 1
ATOM 736 O O . ALA A 1 95 ? -4.228 -4.515 6.994 1.00 98.38 95 ALA A O 1
ATOM 737 N N . LEU A 1 96 ? -3.125 -2.604 6.598 1.00 98.62 96 LEU A N 1
ATOM 738 C CA . LEU A 1 96 ? -3.860 -1.824 7.592 1.00 98.62 96 LEU A CA 1
ATOM 739 C C . LEU A 1 96 ? -5.323 -1.630 7.179 1.00 98.62 96 LEU A C 1
ATOM 741 O O . LEU A 1 96 ? -6.213 -1.757 8.013 1.00 98.62 96 LEU A O 1
ATOM 745 N N . ILE A 1 97 ? -5.590 -1.353 5.899 1.00 98.56 97 ILE A N 1
ATOM 746 C CA . ILE A 1 97 ? -6.961 -1.264 5.379 1.00 98.56 97 ILE A CA 1
ATOM 747 C C . ILE A 1 97 ? -7.699 -2.596 5.529 1.00 98.56 97 ILE A C 1
ATOM 749 O O . ILE A 1 97 ? -8.861 -2.577 5.935 1.00 98.56 97 ILE A O 1
ATOM 753 N N . GLU A 1 98 ? -7.050 -3.720 5.217 1.00 98.19 98 GLU A N 1
ATOM 754 C CA . GLU A 1 98 ? -7.633 -5.056 5.378 1.00 98.19 98 GLU A CA 1
ATOM 755 C C . GLU A 1 98 ? -7.982 -5.311 6.845 1.00 98.19 98 GLU A C 1
ATOM 757 O O . GLU A 1 98 ? -9.152 -5.497 7.169 1.00 98.19 98 GLU A O 1
ATOM 762 N N . TYR A 1 99 ? -7.014 -5.146 7.750 1.00 97.88 99 TYR A N 1
ATOM 763 C CA . TYR A 1 99 ? -7.232 -5.311 9.185 1.00 97.88 99 TYR A CA 1
ATOM 764 C C . TYR A 1 99 ? -8.384 -4.442 9.714 1.00 97.88 99 TYR A C 1
ATOM 766 O O . TYR A 1 99 ? -9.261 -4.927 10.422 1.00 97.88 99 TYR A O 1
ATOM 774 N N . LEU A 1 100 ? -8.424 -3.156 9.352 1.00 97.19 100 LEU A N 1
ATOM 775 C CA . LEU A 1 100 ? -9.484 -2.247 9.803 1.00 97.19 100 LEU A CA 1
ATOM 776 C C . LEU A 1 100 ? -10.856 -2.564 9.182 1.00 97.19 100 LEU A C 1
ATOM 778 O O . LEU A 1 100 ? -11.873 -2.118 9.713 1.00 97.19 100 LEU A O 1
ATOM 782 N N . SER A 1 101 ? -10.896 -3.288 8.058 1.00 96.69 101 SER A N 1
ATOM 783 C CA . SER A 1 101 ? -12.134 -3.658 7.361 1.00 96.69 101 SER A CA 1
ATOM 784 C C . SER A 1 101 ? -12.696 -4.997 7.839 1.00 96.69 101 SER A C 1
ATOM 786 O O . SER A 1 101 ? -13.902 -5.108 8.051 1.00 96.69 101 SER A O 1
ATOM 788 N N . THR A 1 102 ? -11.842 -6.010 7.966 1.00 95.69 102 THR A N 1
ATOM 789 C CA . THR A 1 102 ? -12.231 -7.416 8.173 1.00 95.69 102 THR A CA 1
ATOM 790 C C . THR A 1 102 ? -11.688 -7.988 9.480 1.00 95.69 102 THR A C 1
ATOM 792 O O . THR A 1 102 ? -12.281 -8.906 10.038 1.00 95.69 102 THR A O 1
ATOM 795 N N . GLY A 1 103 ? -10.613 -7.408 10.020 1.00 95.12 103 GLY A N 1
ATOM 796 C CA . GLY A 1 103 ? -9.855 -7.963 11.142 1.00 95.12 103 GLY A CA 1
ATOM 797 C C . GLY A 1 103 ? -8.820 -9.008 10.722 1.00 95.12 103 GLY A C 1
ATOM 798 O O . GLY A 1 103 ? -8.135 -9.545 11.593 1.00 95.12 103 GLY A O 1
ATOM 799 N N . ASP A 1 104 ? -8.686 -9.267 9.419 1.00 95.19 104 ASP A N 1
ATOM 800 C CA . ASP A 1 104 ? -7.840 -10.319 8.866 1.00 95.19 104 ASP A CA 1
ATOM 801 C C . ASP A 1 104 ? -6.505 -9.787 8.328 1.00 95.19 104 ASP A C 1
ATOM 803 O O . ASP A 1 104 ? -6.272 -8.583 8.178 1.00 95.19 104 ASP A O 1
ATOM 807 N N . LEU A 1 105 ? -5.587 -10.718 8.061 1.00 95.81 105 LEU A N 1
ATOM 808 C CA . LEU A 1 105 ? -4.290 -10.423 7.464 1.00 95.81 105 LEU A CA 1
ATOM 809 C C . LEU A 1 105 ? -4.429 -10.361 5.942 1.00 95.81 105 LEU A C 1
ATOM 811 O O . LEU A 1 105 ? -4.876 -11.323 5.319 1.00 95.81 105 LEU A O 1
ATOM 815 N N . LEU A 1 106 ? -3.944 -9.278 5.331 1.00 97.25 106 LEU A N 1
ATOM 816 C CA . LEU A 1 106 ? -3.785 -9.215 3.880 1.00 97.25 106 LEU A CA 1
ATOM 817 C C . LEU A 1 106 ? -2.736 -10.238 3.439 1.00 97.25 106 LEU A C 1
ATOM 819 O O . LEU A 1 106 ? -1.543 -10.007 3.621 1.00 97.25 106 LEU A O 1
ATOM 823 N N . SER A 1 107 ? -3.159 -11.346 2.840 1.00 96.56 107 SER A N 1
ATOM 824 C CA . SER A 1 107 ? -2.256 -12.362 2.296 1.00 96.56 107 SER A CA 1
ATOM 825 C C . SER A 1 107 ? -1.483 -11.852 1.074 1.00 96.56 107 SER A C 1
ATOM 827 O O . SER A 1 107 ? -1.889 -10.909 0.393 1.00 96.56 107 SER A O 1
ATOM 829 N N . MET A 1 108 ? -0.366 -12.501 0.747 1.00 95.75 108 MET A N 1
ATOM 830 C CA . MET A 1 108 ? 0.438 -12.127 -0.419 1.00 95.75 108 MET A CA 1
ATOM 831 C C . MET A 1 108 ? -0.321 -12.236 -1.761 1.00 95.75 108 MET A C 1
ATOM 833 O O . MET A 1 108 ? -0.190 -11.325 -2.581 1.00 95.75 108 MET A O 1
ATOM 837 N N . PRO A 1 109 ? -1.165 -13.263 -2.007 1.00 96.25 109 PRO A N 1
ATOM 838 C CA . PRO A 1 109 ? -2.039 -13.286 -3.182 1.00 96.25 109 PRO A CA 1
ATOM 839 C C . PRO A 1 109 ? -3.013 -12.102 -3.230 1.00 96.25 109 PRO A C 1
ATOM 841 O O . PRO A 1 109 ? -3.129 -11.460 -4.272 1.00 96.25 109 PRO A O 1
ATOM 844 N N . GLN A 1 110 ? -3.638 -11.752 -2.100 1.00 97.38 110 GLN A N 1
ATOM 845 C CA . GLN A 1 110 ? -4.520 -10.582 -2.025 1.00 97.38 110 GLN A CA 1
ATOM 846 C C . GLN A 1 110 ? -3.751 -9.275 -2.249 1.00 97.38 110 GLN A C 1
ATOM 848 O O . GLN A 1 110 ? -4.268 -8.367 -2.888 1.00 97.3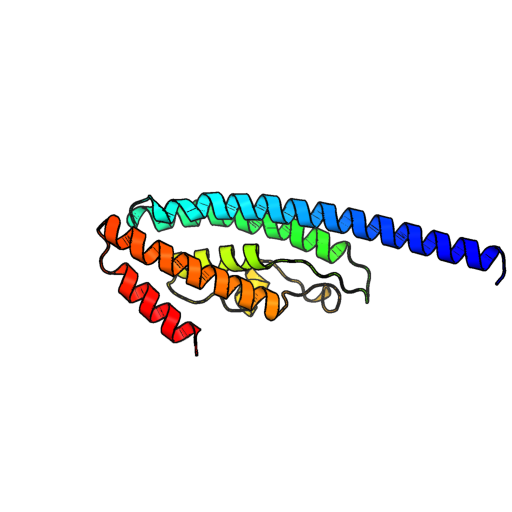8 110 GLN A O 1
ATOM 853 N N . ALA A 1 111 ? -2.503 -9.167 -1.780 1.00 97.06 111 ALA A N 1
ATOM 854 C CA . ALA A 1 111 ? -1.654 -8.011 -2.059 1.00 97.06 111 ALA A CA 1
ATOM 855 C C . ALA A 1 111 ? -1.338 -7.891 -3.561 1.00 97.06 111 ALA A C 1
ATOM 857 O O . ALA A 1 111 ? -1.418 -6.796 -4.120 1.00 97.06 111 ALA A O 1
ATOM 858 N N . ASN A 1 112 ? -1.036 -9.007 -4.233 1.00 96.19 112 ASN A N 1
ATOM 859 C CA . ASN A 1 112 ? -0.834 -9.020 -5.683 1.00 96.19 112 ASN A CA 1
ATOM 860 C C . ASN A 1 112 ? -2.097 -8.574 -6.435 1.00 96.19 112 ASN A C 1
ATOM 862 O O . ASN A 1 112 ? -2.007 -7.745 -7.339 1.00 96.19 112 ASN A O 1
ATOM 866 N N . GLU A 1 113 ? -3.272 -9.056 -6.031 1.00 97.00 113 GLU A N 1
ATOM 867 C CA . GLU A 1 113 ? -4.554 -8.633 -6.605 1.00 97.00 113 GLU A CA 1
ATOM 868 C C . GLU A 1 113 ? -4.834 -7.143 -6.345 1.00 97.00 113 GLU A C 1
ATOM 870 O O . GLU A 1 113 ? -5.167 -6.388 -7.264 1.00 97.00 113 GLU A O 1
ATOM 875 N N . LEU A 1 114 ? -4.622 -6.688 -5.108 1.00 97.19 114 LEU A N 1
ATOM 876 C CA . LEU A 1 114 ? -4.834 -5.307 -4.684 1.00 97.19 114 LEU A CA 1
ATOM 877 C C . LEU A 1 114 ? -4.006 -4.321 -5.511 1.00 97.19 114 LEU A C 1
ATOM 879 O O . LEU A 1 114 ? -4.526 -3.263 -5.878 1.00 97.19 114 LEU A O 1
ATOM 883 N N . PHE A 1 115 ? -2.752 -4.664 -5.816 1.00 96.75 115 PHE A N 1
ATOM 884 C CA . PHE A 1 115 ? -1.848 -3.853 -6.636 1.00 96.75 115 PHE A CA 1
ATOM 885 C C . PHE A 1 115 ? -1.887 -4.188 -8.130 1.00 96.75 115 PHE A C 1
ATOM 887 O O . PHE A 1 115 ? -1.183 -3.540 -8.902 1.00 96.75 115 PHE A O 1
ATOM 894 N N . GLN A 1 116 ? -2.743 -5.127 -8.543 1.00 96.62 116 GLN A N 1
ATOM 895 C CA . GLN A 1 116 ? -2.884 -5.589 -9.927 1.00 96.62 116 GLN A CA 1
ATOM 896 C C . GLN A 1 116 ? -1.554 -6.044 -10.539 1.00 96.62 116 GLN A C 1
ATOM 898 O O . GLN A 1 116 ? -1.220 -5.689 -11.670 1.00 96.62 116 GLN A O 1
ATOM 903 N N . ILE A 1 117 ? -0.788 -6.824 -9.776 1.00 94.81 117 ILE A N 1
ATOM 904 C CA . ILE A 1 117 ? 0.465 -7.408 -10.246 1.00 94.81 117 ILE A CA 1
ATOM 905 C C . ILE A 1 117 ? 0.149 -8.434 -11.323 1.00 94.81 117 ILE A C 1
ATOM 907 O O . ILE A 1 117 ? -0.530 -9.428 -11.066 1.00 94.81 117 ILE A O 1
ATOM 911 N N . ARG A 1 118 ? 0.612 -8.159 -12.543 1.00 93.69 118 ARG A N 1
ATOM 912 C CA . ARG A 1 118 ? 0.294 -8.979 -13.708 1.00 93.69 118 ARG A CA 1
ATOM 913 C C . ARG A 1 118 ? 1.345 -10.057 -13.944 1.00 93.69 118 ARG A C 1
ATOM 915 O O . ARG A 1 118 ? 2.518 -9.878 -13.618 1.00 93.69 118 ARG A O 1
ATOM 922 N N . ILE A 1 119 ? 0.924 -11.169 -14.542 1.00 90.00 119 ILE A N 1
ATOM 923 C CA . ILE A 1 119 ? 1.795 -12.329 -14.767 1.00 90.00 119 ILE A CA 1
ATOM 924 C C . ILE A 1 119 ? 2.880 -12.029 -15.809 1.00 90.00 119 ILE A C 1
ATOM 926 O O . ILE A 1 119 ? 3.973 -12.578 -15.740 1.00 90.00 119 ILE A O 1
ATOM 930 N N . GLU A 1 120 ? 2.621 -11.101 -16.735 1.00 90.50 120 GLU A N 1
ATOM 931 C CA . GLU A 1 120 ? 3.562 -10.689 -17.783 1.00 90.50 120 GLU A CA 1
ATOM 932 C C . GLU A 1 120 ? 4.774 -9.940 -17.213 1.00 90.50 120 GLU A C 1
ATOM 934 O O . GLU A 1 120 ? 5.798 -9.803 -17.880 1.00 90.50 120 GLU A O 1
ATOM 939 N N . TRP A 1 121 ? 4.675 -9.456 -15.973 1.00 91.25 121 TRP A N 1
ATOM 940 C CA . TRP A 1 121 ? 5.784 -8.826 -15.262 1.00 91.25 121 TRP A CA 1
ATOM 941 C C . TRP A 1 121 ? 6.685 -9.840 -14.559 1.00 91.25 121 TRP A C 1
ATOM 943 O O . TRP A 1 121 ? 7.696 -9.446 -13.978 1.00 91.25 121 TRP A O 1
ATOM 953 N N . GLN A 1 122 ? 6.363 -11.135 -14.608 1.00 86.88 122 GLN A N 1
ATOM 954 C CA . GLN A 1 122 ? 7.192 -12.174 -14.013 1.00 86.88 122 GLN A CA 1
ATOM 955 C C . GLN A 1 122 ? 8.625 -12.097 -14.566 1.00 86.88 122 GLN A C 1
ATOM 957 O O . GLN A 1 122 ? 8.852 -12.039 -15.771 1.00 86.88 122 GLN A O 1
ATOM 962 N N . GLY A 1 123 ? 9.606 -12.059 -13.662 1.00 82.50 123 GLY A N 1
ATOM 963 C CA . GLY A 1 123 ? 11.017 -11.862 -14.014 1.00 82.50 123 GLY A CA 1
ATOM 964 C C . GLY A 1 123 ? 11.446 -10.402 -14.208 1.00 82.50 123 GLY A C 1
ATOM 965 O O . GLY A 1 123 ? 12.638 -10.168 -14.357 1.00 82.50 123 GLY A O 1
ATOM 966 N N . ARG A 1 124 ? 10.515 -9.438 -14.152 1.00 86.88 124 ARG A N 1
ATOM 967 C CA . ARG A 1 124 ? 10.788 -7.987 -14.163 1.00 86.88 124 ARG A CA 1
ATOM 968 C C . ARG A 1 124 ? 10.396 -7.325 -12.847 1.00 86.88 124 ARG A C 1
ATOM 970 O O . ARG A 1 124 ? 11.172 -6.588 -12.243 1.00 86.88 124 ARG A O 1
ATOM 977 N N . PHE A 1 125 ? 9.179 -7.614 -12.390 1.00 90.69 125 PHE A N 1
ATOM 978 C CA . PHE A 1 125 ? 8.593 -7.056 -11.184 1.00 90.69 125 PHE A CA 1
ATOM 979 C C . PHE A 1 125 ? 7.683 -8.070 -10.487 1.00 90.69 125 PHE A C 1
ATOM 981 O O . PHE A 1 125 ? 6.795 -8.663 -11.092 1.00 90.69 125 PHE A O 1
ATOM 988 N N . GLN A 1 126 ? 7.876 -8.213 -9.182 1.00 91.50 126 GLN A N 1
ATOM 989 C CA . GLN A 1 126 ? 6.970 -8.918 -8.281 1.00 91.50 126 GLN A CA 1
ATOM 990 C C . GLN A 1 126 ? 7.076 -8.279 -6.897 1.00 91.50 126 GLN A C 1
ATOM 992 O O . GLN A 1 126 ? 8.125 -7.730 -6.543 1.00 91.50 126 GLN A O 1
ATOM 997 N N . ILE A 1 127 ? 6.017 -8.382 -6.095 1.00 93.62 127 ILE A N 1
ATOM 998 C CA . ILE A 1 127 ? 6.119 -8.078 -4.666 1.00 93.62 127 ILE A CA 1
ATOM 999 C C . ILE A 1 127 ? 6.999 -9.166 -4.052 1.00 93.62 127 ILE A C 1
ATOM 1001 O O . ILE A 1 127 ? 6.635 -10.339 -4.067 1.00 93.62 127 ILE A O 1
ATOM 1005 N N . GLN A 1 128 ? 8.174 -8.788 -3.558 1.00 93.06 128 GLN A N 1
ATOM 1006 C CA . GLN A 1 128 ? 9.090 -9.732 -2.926 1.00 93.06 128 GLN A CA 1
ATOM 1007 C C . GLN A 1 128 ? 8.598 -10.081 -1.517 1.00 93.06 128 GLN A C 1
ATOM 1009 O O . GLN A 1 128 ? 7.952 -9.263 -0.851 1.00 93.06 128 GLN A O 1
ATOM 1014 N N . ALA A 1 129 ? 8.915 -11.289 -1.047 1.00 94.62 129 ALA A N 1
ATOM 1015 C CA . ALA A 1 129 ? 8.512 -11.744 0.283 1.00 94.62 129 ALA A CA 1
ATOM 1016 C C . ALA A 1 129 ? 9.064 -10.820 1.379 1.00 94.62 129 ALA A C 1
ATOM 1018 O O . ALA A 1 129 ? 8.362 -10.494 2.331 1.00 94.62 129 ALA A O 1
ATOM 1019 N N . GLU A 1 130 ? 10.287 -10.320 1.209 1.00 95.25 130 GLU A N 1
ATOM 1020 C CA . GLU A 1 130 ? 10.940 -9.400 2.137 1.00 95.25 130 GLU A CA 1
ATOM 1021 C C . GLU A 1 130 ? 10.189 -8.071 2.248 1.00 95.25 130 GLU A C 1
ATOM 1023 O O . GLU A 1 130 ? 10.016 -7.548 3.349 1.00 95.25 130 GLU A O 1
ATOM 1028 N N . ASP A 1 131 ? 9.716 -7.526 1.124 1.00 95.62 131 ASP A N 1
ATOM 1029 C CA . ASP A 1 131 ? 8.974 -6.265 1.115 1.00 95.62 131 ASP A CA 1
ATOM 1030 C C . ASP A 1 131 ? 7.584 -6.429 1.728 1.00 95.62 131 ASP A C 1
ATOM 1032 O O . ASP A 1 131 ? 7.112 -5.542 2.444 1.00 95.62 131 ASP A O 1
ATOM 1036 N N . TYR A 1 132 ? 6.955 -7.582 1.484 1.00 97.19 132 TYR A N 1
ATOM 1037 C CA . TYR A 1 132 ? 5.690 -7.942 2.104 1.00 97.19 132 TYR A CA 1
ATOM 1038 C C . TYR A 1 132 ? 5.826 -8.063 3.627 1.00 97.19 132 TYR A C 1
ATOM 1040 O O . TYR A 1 132 ? 5.122 -7.373 4.365 1.00 97.19 132 TYR A O 1
ATOM 1048 N N . LEU A 1 133 ? 6.790 -8.860 4.100 1.00 96.50 133 LEU A N 1
ATOM 1049 C CA . LEU A 1 133 ? 7.057 -9.053 5.527 1.00 96.50 133 LEU A CA 1
ATOM 1050 C C . LEU A 1 133 ? 7.430 -7.742 6.222 1.00 96.50 133 LEU A C 1
ATOM 1052 O O . LEU A 1 133 ? 6.965 -7.472 7.326 1.00 96.50 133 LEU A O 1
ATOM 1056 N N . MET A 1 134 ? 8.215 -6.885 5.568 1.00 97.31 134 MET A N 1
ATOM 1057 C CA . MET A 1 134 ? 8.538 -5.567 6.109 1.00 97.31 134 MET A CA 1
ATOM 1058 C C . MET A 1 134 ? 7.290 -4.679 6.231 1.00 97.31 134 MET A C 1
ATOM 1060 O O . MET A 1 134 ? 7.129 -3.994 7.239 1.00 97.31 134 MET A O 1
ATOM 1064 N N . GLY A 1 135 ? 6.373 -4.727 5.258 1.00 97.88 135 GLY A N 1
ATOM 1065 C CA . GLY A 1 135 ? 5.067 -4.069 5.360 1.00 97.88 135 GLY A CA 1
ATOM 1066 C C . GLY A 1 135 ? 4.249 -4.555 6.564 1.00 97.88 135 GLY A C 1
ATOM 1067 O O . GLY A 1 135 ? 3.649 -3.743 7.268 1.00 97.88 135 GLY A O 1
ATOM 1068 N N . LEU A 1 136 ? 4.284 -5.859 6.859 1.00 96.94 136 LEU A N 1
ATOM 1069 C CA . LEU A 1 136 ? 3.619 -6.433 8.035 1.00 96.94 136 LEU A CA 1
ATOM 1070 C C . LEU A 1 136 ? 4.280 -6.027 9.358 1.00 96.94 136 LEU A C 1
ATOM 1072 O O . LEU A 1 136 ? 3.584 -5.769 10.337 1.00 96.94 136 LEU A O 1
ATOM 1076 N N . ILE A 1 137 ? 5.607 -5.911 9.404 1.00 96.50 137 ILE A N 1
ATOM 1077 C CA . ILE A 1 137 ? 6.310 -5.399 10.591 1.00 96.50 137 ILE A CA 1
ATOM 1078 C C . ILE A 1 137 ? 5.872 -3.959 10.885 1.00 96.50 137 ILE A C 1
ATOM 1080 O O . ILE A 1 137 ? 5.593 -3.613 12.035 1.00 96.50 137 ILE A O 1
ATOM 1084 N N . ILE A 1 138 ? 5.762 -3.124 9.846 1.00 97.88 138 ILE A N 1
ATOM 1085 C CA . ILE A 1 138 ? 5.243 -1.757 9.982 1.00 97.88 138 ILE A CA 1
ATOM 1086 C C . ILE A 1 138 ? 3.797 -1.791 10.499 1.00 97.88 138 ILE A C 1
ATOM 1088 O O . ILE A 1 138 ? 3.475 -1.047 11.424 1.00 97.88 138 ILE A O 1
ATOM 1092 N N . LEU A 1 139 ? 2.953 -2.693 9.979 1.00 98.19 139 LEU A N 1
ATOM 1093 C CA . LEU A 1 139 ? 1.580 -2.878 10.459 1.00 98.19 139 LEU A CA 1
ATOM 1094 C C . LEU A 1 139 ? 1.532 -3.199 11.957 1.00 98.19 139 LEU A C 1
ATOM 1096 O O . LEU A 1 139 ? 0.808 -2.535 12.687 1.00 98.19 139 LEU A O 1
ATOM 1100 N N . VAL A 1 140 ? 2.297 -4.180 12.440 1.00 96.44 140 VAL A N 1
ATOM 1101 C CA . VAL A 1 140 ? 2.271 -4.586 13.860 1.00 96.44 140 VAL A CA 1
ATOM 1102 C C . VAL A 1 140 ? 2.675 -3.435 14.788 1.00 96.44 140 VAL A C 1
ATOM 1104 O O . VAL A 1 140 ? 2.047 -3.219 15.832 1.00 96.44 140 VAL A O 1
ATOM 1107 N N . ASN A 1 141 ? 3.679 -2.651 14.391 1.00 96.31 141 ASN A N 1
ATOM 1108 C CA . ASN A 1 141 ? 4.073 -1.450 15.129 1.00 96.31 141 ASN A CA 1
ATOM 1109 C C . ASN A 1 141 ? 2.938 -0.415 15.162 1.00 96.31 141 ASN A C 1
ATOM 1111 O O . ASN A 1 141 ? 2.642 0.158 16.213 1.00 96.31 141 ASN A O 1
ATOM 1115 N N . GLU A 1 142 ? 2.259 -0.220 14.034 1.00 97.88 142 GLU A N 1
ATOM 1116 C CA . GLU A 1 142 ? 1.147 0.719 13.929 1.00 97.88 142 GLU A CA 1
ATOM 1117 C C . GLU A 1 142 ? -0.077 0.269 14.738 1.00 97.88 142 GLU A C 1
ATOM 1119 O O . GLU A 1 142 ? -0.697 1.080 15.429 1.00 97.88 142 GLU A O 1
ATOM 1124 N N . LEU A 1 143 ? -0.387 -1.030 14.740 1.00 97.31 143 LEU A N 1
ATOM 1125 C CA . LEU A 1 143 ? -1.465 -1.605 15.544 1.00 97.31 143 LEU A CA 1
ATOM 1126 C C . LEU A 1 143 ? -1.195 -1.488 17.046 1.00 97.31 143 LEU A C 1
ATOM 1128 O O . LEU A 1 143 ? -2.125 -1.263 17.820 1.00 97.31 143 LEU A O 1
ATOM 1132 N N . SER A 1 144 ? 0.070 -1.567 17.467 1.00 95.69 144 SER A N 1
ATOM 1133 C CA . SER A 1 144 ? 0.449 -1.326 18.865 1.00 95.69 144 SER A CA 1
ATOM 1134 C C . SER A 1 144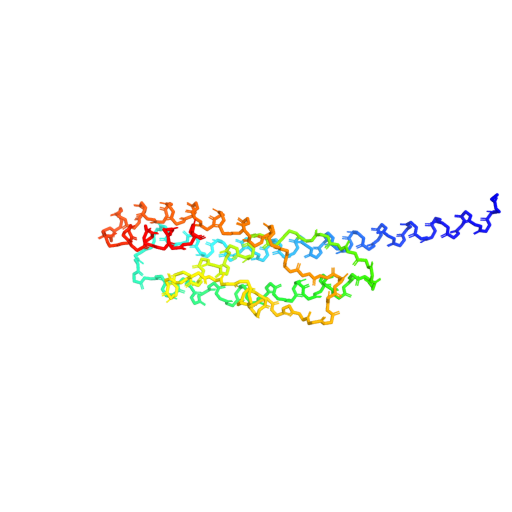 ? 0.104 0.104 19.291 1.00 95.69 144 SER A C 1
ATOM 1136 O O . SER A 1 144 ? -0.489 0.319 20.351 1.00 95.69 144 SER A O 1
ATOM 1138 N N . ARG A 1 145 ? 0.400 1.091 18.434 1.00 96.69 145 ARG A N 1
ATOM 1139 C CA . ARG A 1 145 ? 0.021 2.493 18.658 1.00 96.69 145 ARG A CA 1
ATOM 1140 C C . ARG A 1 145 ? -1.498 2.683 18.623 1.00 96.69 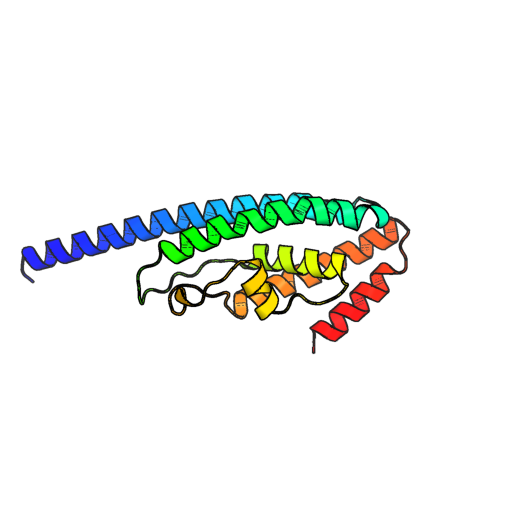145 ARG A C 1
ATOM 1142 O O . ARG A 1 145 ? -2.049 3.343 19.503 1.00 96.69 145 ARG A O 1
ATOM 1149 N N . TYR A 1 146 ? -2.165 2.087 17.636 1.00 96.81 146 TYR A N 1
ATOM 1150 C CA . TYR A 1 146 ? -3.618 2.154 17.475 1.00 96.81 146 TYR A CA 1
ATOM 1151 C C . TYR A 1 146 ? -4.347 1.608 18.706 1.00 96.81 146 TYR A C 1
ATOM 1153 O O . TYR A 1 146 ? -5.233 2.273 19.236 1.00 96.81 146 TYR A O 1
ATOM 1161 N N . SER A 1 147 ? -3.909 0.459 19.225 1.00 95.81 147 SER A N 1
ATOM 1162 C CA . SER A 1 147 ? -4.447 -0.173 20.433 1.00 95.81 147 SER A CA 1
ATOM 1163 C C . SER A 1 147 ? -4.431 0.768 21.643 1.00 95.81 147 SER A C 1
ATOM 1165 O O . SER A 1 147 ? -5.431 0.890 22.348 1.00 95.81 147 SER A O 1
ATOM 1167 N N . VAL A 1 148 ? -3.314 1.460 21.890 1.00 96.38 148 VAL A N 1
ATOM 1168 C CA . VAL A 1 148 ? -3.203 2.409 23.014 1.00 96.38 148 VAL A CA 1
ATOM 1169 C C . VAL A 1 148 ? -4.141 3.603 22.819 1.00 96.38 148 VAL A C 1
ATOM 1171 O O . VAL A 1 148 ? -4.851 3.996 23.745 1.00 96.38 148 VAL A O 1
ATOM 1174 N N . ASN A 1 149 ? -4.193 4.160 21.608 1.00 96.25 149 ASN A N 1
ATOM 1175 C CA . ASN A 1 149 ? -5.055 5.305 21.309 1.00 96.25 149 ASN A CA 1
ATOM 1176 C C . ASN A 1 149 ? -6.545 4.949 21.381 1.00 96.25 149 ASN A C 1
ATOM 1178 O O . ASN A 1 149 ? -7.342 5.748 21.870 1.00 96.25 149 ASN A O 1
ATOM 1182 N N . ALA A 1 150 ? -6.919 3.737 20.976 1.00 94.88 150 ALA A N 1
ATOM 1183 C CA . ALA A 1 150 ? -8.283 3.242 21.088 1.00 94.88 150 ALA A CA 1
ATOM 1184 C C . ALA A 1 150 ? -8.762 3.219 22.549 1.00 94.88 150 ALA A C 1
ATOM 1186 O O . ALA A 1 150 ? -9.881 3.653 22.822 1.00 94.88 150 ALA A O 1
ATOM 1187 N N . VAL A 1 151 ? -7.906 2.809 23.495 1.00 95.56 151 VAL A N 1
ATOM 1188 C CA . VAL A 1 151 ? -8.215 2.855 24.938 1.00 95.56 151 VAL A CA 1
ATOM 1189 C C . VAL A 1 151 ? -8.418 4.290 25.414 1.00 95.56 151 VAL A C 1
ATOM 1191 O O . VAL A 1 151 ? -9.395 4.565 26.107 1.00 95.56 151 VAL A O 1
ATOM 1194 N N . THR A 1 152 ? -7.547 5.216 25.004 1.00 94.88 152 THR A N 1
ATOM 1195 C CA . THR A 1 152 ? -7.682 6.650 25.322 1.00 94.88 152 THR A CA 1
ATOM 1196 C C . THR A 1 152 ? -9.004 7.229 24.808 1.00 94.88 152 THR A C 1
ATOM 1198 O O . THR A 1 152 ? -9.597 8.090 25.453 1.00 94.88 152 THR A O 1
ATOM 1201 N N . LEU A 1 153 ? -9.502 6.720 23.680 1.00 94.62 153 LEU A N 1
ATOM 1202 C CA . LEU A 1 153 ? -10.790 7.087 23.084 1.00 94.62 153 LEU A CA 1
ATOM 1203 C C . LEU A 1 153 ? -11.976 6.256 23.618 1.00 94.62 153 LEU A C 1
ATOM 1205 O O . LEU A 1 153 ? -13.081 6.344 23.086 1.00 94.62 153 LEU A O 1
ATOM 1209 N N . GLY A 1 154 ? -11.771 5.453 24.667 1.00 93.38 154 GLY A N 1
ATOM 1210 C CA . GLY A 1 154 ? -12.818 4.698 25.360 1.00 93.38 154 GLY A CA 1
ATOM 1211 C C . GLY A 1 154 ? -13.151 3.325 24.765 1.00 93.38 154 GLY A C 1
ATOM 1212 O O . GLY A 1 154 ? -14.033 2.639 25.282 1.00 93.38 154 GLY A O 1
ATOM 1213 N N . ASN A 1 155 ? -12.454 2.877 23.717 1.00 93.44 155 ASN A N 1
ATOM 1214 C CA . ASN A 1 155 ? -12.618 1.531 23.167 1.00 93.44 155 ASN A CA 1
ATOM 1215 C C . ASN A 1 155 ? -11.677 0.535 23.863 1.00 93.44 155 ASN A C 1
ATOM 1217 O O . ASN A 1 155 ? -10.530 0.336 23.466 1.00 93.44 155 ASN A O 1
ATOM 1221 N N . LEU A 1 156 ? -12.206 -0.140 24.884 1.00 94.50 156 LEU A N 1
ATOM 1222 C CA . LEU A 1 156 ? -11.483 -1.162 25.648 1.00 94.50 156 LEU A CA 1
ATOM 1223 C C . LEU A 1 156 ? -11.401 -2.525 24.942 1.00 94.50 156 LEU A C 1
ATOM 1225 O O . LEU A 1 156 ? -10.689 -3.405 25.417 1.00 94.50 156 LEU A O 1
ATOM 1229 N N . GLN A 1 157 ? -12.134 -2.727 23.843 1.00 94.19 157 GLN A N 1
ATOM 1230 C CA . GLN A 1 157 ? -12.164 -4.002 23.117 1.00 94.19 157 GLN A CA 1
ATOM 1231 C C . GLN A 1 157 ? -11.051 -4.104 22.069 1.00 94.19 157 GLN A C 1
ATOM 1233 O O . GLN A 1 157 ? -10.563 -5.199 21.793 1.00 94.19 157 GLN A O 1
ATOM 1238 N N . GLU A 1 158 ? -10.616 -2.973 21.512 1.00 94.19 158 GLU A N 1
ATOM 1239 C CA . GLU A 1 158 ? -9.602 -2.934 20.451 1.00 94.19 158 GLU A CA 1
ATOM 1240 C C . GLU A 1 158 ? -8.280 -3.627 20.812 1.00 94.19 158 GLU A C 1
ATOM 1242 O O . GLU A 1 158 ? -7.801 -4.425 20.005 1.00 94.19 158 GLU A O 1
ATOM 1247 N N . PRO A 1 159 ? -7.715 -3.446 22.024 1.00 95.94 159 PRO A N 1
ATOM 1248 C CA . PRO A 1 159 ? -6.483 -4.138 22.403 1.00 95.94 159 PRO A CA 1
ATOM 1249 C C . PRO A 1 159 ? -6.582 -5.664 22.330 1.00 95.94 159 PRO A C 1
ATOM 1251 O O . PRO A 1 159 ? -5.619 -6.332 21.953 1.00 95.94 159 PRO A O 1
ATOM 1254 N N . TYR A 1 160 ? -7.747 -6.237 22.650 1.00 95.69 160 TYR A N 1
ATOM 1255 C CA . TYR A 1 160 ? -7.961 -7.683 22.573 1.00 95.69 160 TYR A CA 1
ATOM 1256 C C . TYR A 1 160 ? -8.005 -8.172 21.124 1.00 95.69 160 TYR A C 1
ATOM 1258 O O . TYR A 1 160 ? -7.438 -9.225 20.814 1.00 95.69 160 TYR A O 1
ATOM 1266 N N . LYS A 1 161 ? -8.628 -7.399 20.226 1.00 95.12 161 LYS A N 1
ATOM 1267 C CA . LYS A 1 161 ? -8.648 -7.697 18.787 1.00 95.12 161 LYS A CA 1
ATOM 1268 C C . LYS A 1 161 ? -7.246 -7.632 18.194 1.00 95.12 161 LYS A C 1
ATOM 1270 O O . LYS A 1 161 ? -6.823 -8.582 17.541 1.00 95.12 161 LYS A O 1
ATOM 1275 N N . VAL A 1 162 ? -6.503 -6.561 18.481 1.00 95.94 162 VAL A N 1
ATOM 1276 C CA . VAL A 1 162 ? -5.104 -6.404 18.053 1.00 95.94 162 VAL A CA 1
ATOM 1277 C C . VAL A 1 162 ? -4.249 -7.554 18.586 1.00 95.94 162 VAL A C 1
ATOM 1279 O O . VAL A 1 162 ? -3.519 -8.183 17.824 1.00 95.94 162 VAL A O 1
ATOM 1282 N N . SER A 1 163 ? -4.375 -7.899 19.872 1.00 95.06 163 SER A N 1
ATOM 1283 C CA . SER A 1 163 ? -3.630 -9.017 20.466 1.00 95.06 163 SER A CA 1
ATOM 1284 C C . SER A 1 163 ? -3.936 -10.353 19.784 1.00 95.06 163 SER A C 1
ATOM 1286 O O . SER A 1 163 ? -3.022 -11.140 19.537 1.00 95.06 163 SER A O 1
ATOM 1288 N N . SER A 1 164 ? -5.205 -10.608 19.459 1.00 94.00 164 SER A N 1
ATOM 1289 C CA . SER A 1 164 ? -5.624 -11.835 18.772 1.00 94.00 164 SER A CA 1
ATOM 1290 C C . SER A 1 164 ? -5.049 -11.904 17.356 1.00 94.00 164 SER A C 1
ATOM 1292 O O . SER A 1 164 ? -4.479 -12.924 16.980 1.00 94.00 164 SER A O 1
ATOM 1294 N N . PHE A 1 165 ? -5.109 -10.797 16.614 1.00 94.88 165 PHE A N 1
ATOM 1295 C CA . PHE A 1 165 ? -4.544 -10.687 15.270 1.00 94.88 165 PHE A CA 1
ATOM 1296 C C . PHE A 1 165 ? -3.030 -10.928 15.243 1.00 94.88 165 PHE A C 1
ATOM 1298 O O . PHE A 1 165 ? -2.541 -11.727 14.443 1.00 94.88 165 PHE A O 1
ATOM 1305 N N . VAL A 1 166 ? -2.280 -10.284 16.144 1.00 91.12 166 VAL A N 1
ATOM 1306 C CA . VAL A 1 166 ? -0.816 -10.420 16.201 1.00 91.12 166 VAL A CA 1
ATOM 1307 C C . VAL A 1 166 ? -0.408 -11.849 16.560 1.00 91.12 166 VAL A C 1
ATOM 1309 O O . VAL A 1 166 ? 0.545 -12.364 15.986 1.00 91.12 166 VAL A O 1
ATOM 1312 N N . LYS A 1 167 ? -1.141 -12.523 17.456 1.00 87.44 167 LYS A N 1
ATOM 1313 C CA . LYS A 1 167 ? -0.873 -13.931 17.797 1.00 87.44 167 LYS A CA 1
ATOM 1314 C C . LYS A 1 167 ? -1.051 -14.866 16.608 1.00 87.44 167 LYS A C 1
ATOM 1316 O O . LYS A 1 167 ? -0.252 -15.776 16.464 1.00 87.44 167 LYS A O 1
ATOM 1321 N N . VAL A 1 168 ? -2.083 -14.660 15.791 1.00 76.81 168 VAL A N 1
ATOM 1322 C CA . VAL A 1 168 ? -2.347 -15.494 14.607 1.00 76.81 168 VAL A CA 1
ATOM 1323 C C . VAL A 1 168 ? -1.353 -15.195 13.485 1.00 76.81 168 VAL A C 1
ATOM 1325 O O . VAL A 1 168 ? -0.929 -16.109 12.794 1.00 76.81 168 VAL A O 1
ATOM 1328 N N . SER A 1 169 ? -0.947 -13.934 13.334 1.00 67.81 169 SER A N 1
ATOM 1329 C CA . SER A 1 169 ? -0.043 -13.498 12.259 1.00 67.81 169 SER A CA 1
ATOM 1330 C C . SER A 1 169 ? 1.443 -13.772 12.539 1.00 67.81 169 SER A C 1
ATOM 1332 O O . SER A 1 169 ? 2.269 -13.589 11.651 1.00 67.81 169 SER A O 1
ATOM 1334 N N . ALA A 1 170 ? 1.798 -14.147 13.773 1.00 57.84 170 ALA A N 1
ATOM 1335 C CA . ALA A 1 170 ? 3.169 -14.451 14.199 1.00 57.84 170 ALA A CA 1
ATOM 1336 C C . ALA A 1 170 ? 3.500 -15.959 14.203 1.00 57.84 170 ALA A C 1
ATOM 1338 O O . ALA A 1 170 ? 4.581 -16.337 14.660 1.00 57.84 170 ALA A O 1
ATOM 1339 N N . VAL A 1 171 ? 2.571 -16.801 13.738 1.00 42.06 171 VAL A N 1
ATOM 1340 C CA . VAL A 1 171 ? 2.742 -18.252 13.540 1.00 42.06 171 VAL A CA 1
ATOM 1341 C C . VAL A 1 171 ? 2.972 -18.522 12.061 1.00 42.06 171 VAL A C 1
ATOM 1343 O O . VAL A 1 171 ? 3.839 -19.372 11.764 1.00 42.06 171 VAL A O 1
#

Radius of gyration: 19.93 Å; chains: 1; bounding box: 56×29×58 Å

pLDDT: mean 93.64, std 7.09, range [42.06, 98.62]

Organism: NCBI:txid1419009

InterPro domains:
  IPR002848 Translin family [PF01997] (21-167)
  IPR002848 Translin family [PTHR10741] (5-167)
  IPR016068 Translin, N-terminal [G3DSA:1.20.58.190] (1-122)
  IPR033956 Translin [cd14819] (9-167)
  IPR036081 Translin superfamily [SSF74784] (6-167)

Secondary structure (DSSP, 8-state):
--HHHHHHHHHHHHHHHHHHHHHHHHHHHHHHHHHHHHHHHGGGGTS-GGGHHHHHHHHHHHHHHHHHHHHHHHHHSPTT-------HHHHHHHHHHHHHHHSS---HHHHHHHTT--GGGTTT----HHHHHHHHHHHHHHHHHHHHHHHHTT-SSHHHHHHHHHHHHT-

Foldseek 3Di:
DDPVVVVVVVVVVVVVVVLVVVLVVLLVVLVVLLVVLVVLQVCLLVDALVCLVVSLVVSLVSLLVSLVSQVVNLVSFDPQDEDDRQCLSSLLSVQLSCCSPPVAGCDLVNVCVSSVPDPVSVNHDDCDPVSNVSSVVVNLVVLVSSQVSNVVSVNPCSVVSSVVRCVVVVD

Sequence (171 aa):
MDKDDLVRITTSIDKDVALGEKLRDLASELERKTRMVVSVLNRIHSSPVQSTPEIVNSAKPLLAECRTSIAAIAETIPEHELWRLKIQTAVFCGALIEYLSTGDLLSMPQANELFQIRIEWQGRFQIQAEDYLMGLIILVNELSRYSVNAVTLGNLQEPYKVSSFVKVSAV